Protein AF-A0A950S5D6-F1 (afdb_monomer)

Secondary structure (DSSP, 8-state):
---EEEEEEEE---PPSSSTT--EEEEEEEEE-TTS-B-TT-EEEEE-TTS-EEEEE--TTSEEEEEEEESS--EEE-TTS-TTTEEEEEE--

Structure (mmCIF, N/CA/C/O backbone):
data_AF-A0A950S5D6-F1
#
_entry.id   AF-A0A950S5D6-F1
#
loop_
_atom_site.group_PDB
_atom_site.id
_atom_site.type_symbol
_atom_site.label_atom_id
_atom_site.label_alt_id
_atom_site.label_comp_id
_atom_site.label_asym_id
_atom_site.label_entity_id
_atom_site.label_seq_id
_atom_site.pdbx_PDB_ins_code
_atom_site.Cartn_x
_atom_site.Cartn_y
_atom_site.Cartn_z
_atom_site.occupancy
_atom_site.B_iso_or_equiv
_atom_site.auth_seq_id
_atom_site.auth_comp_id
_atom_site.auth_asym_id
_atom_site.auth_atom_id
_atom_site.pdbx_PDB_model_num
ATOM 1 N N . MET A 1 1 ? 21.545 -6.717 -2.342 1.00 42.06 1 MET A N 1
ATOM 2 C CA . MET A 1 1 ? 20.148 -6.924 -1.922 1.00 42.06 1 MET A CA 1
ATOM 3 C C . MET A 1 1 ? 19.510 -5.565 -2.040 1.00 42.06 1 MET A C 1
ATOM 5 O O . MET A 1 1 ? 19.922 -4.665 -1.323 1.00 42.06 1 MET A O 1
ATOM 9 N N . THR A 1 2 ? 18.718 -5.400 -3.085 1.00 47.25 2 THR A N 1
ATOM 10 C CA . THR A 1 2 ? 18.223 -4.122 -3.597 1.00 47.25 2 THR A CA 1
ATOM 11 C C . THR A 1 2 ? 16.825 -3.926 -2.990 1.00 47.25 2 THR A C 1
ATOM 13 O O . THR A 1 2 ? 15.964 -4.783 -3.184 1.00 47.25 2 THR A O 1
ATOM 16 N N . ALA A 1 3 ? 16.651 -2.920 -2.126 1.00 51.19 3 ALA A N 1
ATOM 17 C CA . ALA A 1 3 ? 15.470 -2.757 -1.270 1.00 51.19 3 ALA A CA 1
ATOM 18 C C . ALA A 1 3 ? 14.679 -1.503 -1.667 1.00 51.19 3 ALA A C 1
ATOM 20 O O . ALA A 1 3 ? 15.185 -0.387 -1.588 1.00 51.19 3 ALA A O 1
ATOM 21 N N . GLN A 1 4 ? 13.425 -1.683 -2.072 1.00 66.44 4 GLN A N 1
ATOM 22 C CA . GLN A 1 4 ? 12.496 -0.613 -2.444 1.00 66.44 4 GLN A CA 1
ATOM 23 C C . GLN A 1 4 ? 11.913 0.029 -1.179 1.00 66.44 4 GLN A C 1
ATOM 25 O O . GLN A 1 4 ? 11.641 -0.653 -0.191 1.00 66.44 4 GLN A O 1
ATOM 30 N N . VAL A 1 5 ? 11.704 1.341 -1.164 1.00 60.19 5 VAL A N 1
ATOM 31 C CA . VAL A 1 5 ? 11.215 2.035 0.033 1.00 60.19 5 VAL A CA 1
ATOM 32 C C . VAL A 1 5 ? 9.752 2.401 -0.168 1.00 60.19 5 VAL A C 1
ATOM 34 O O . VAL A 1 5 ? 9.402 3.177 -1.056 1.00 60.19 5 VAL A O 1
ATOM 37 N N . ALA A 1 6 ? 8.881 1.845 0.670 1.00 63.84 6 ALA A N 1
ATOM 38 C CA . ALA A 1 6 ? 7.493 2.267 0.734 1.00 63.84 6 ALA A CA 1
ATOM 39 C C . ALA A 1 6 ? 7.379 3.406 1.748 1.00 63.84 6 ALA A C 1
ATOM 41 O O . ALA A 1 6 ? 7.484 3.180 2.955 1.00 63.84 6 ALA A O 1
ATOM 42 N N . HIS A 1 7 ? 7.171 4.627 1.263 1.00 61.97 7 HIS A N 1
ATOM 43 C CA . HIS A 1 7 ? 6.877 5.771 2.111 1.00 61.97 7 HIS A CA 1
ATOM 44 C C . HIS A 1 7 ? 5.400 5.705 2.502 1.00 61.97 7 HIS A C 1
ATOM 46 O O . HIS A 1 7 ? 4.512 5.774 1.649 1.00 61.97 7 HIS A O 1
ATOM 52 N N . VAL A 1 8 ? 5.134 5.526 3.794 1.00 62.66 8 VAL A N 1
ATOM 53 C CA . VAL A 1 8 ? 3.775 5.433 4.324 1.00 62.66 8 VAL A CA 1
ATOM 54 C C . VAL A 1 8 ? 3.531 6.622 5.236 1.00 62.66 8 VAL A C 1
ATOM 56 O O . VAL A 1 8 ? 4.017 6.648 6.369 1.00 62.66 8 VAL A O 1
ATOM 59 N N . GLN A 1 9 ? 2.754 7.588 4.747 1.00 61.00 9 GLN A N 1
ATOM 60 C CA . GLN A 1 9 ? 2.368 8.748 5.539 1.00 61.00 9 GLN A CA 1
ATOM 61 C C . GLN A 1 9 ? 1.043 8.458 6.248 1.00 61.00 9 GLN A C 1
ATOM 63 O O . GLN A 1 9 ? -0.003 8.260 5.620 1.00 61.00 9 GLN A O 1
ATOM 68 N N . LEU A 1 10 ? 1.097 8.417 7.580 1.00 57.84 10 LEU A N 1
ATOM 69 C CA . LEU A 1 10 ? -0.070 8.249 8.443 1.00 57.84 10 LEU A CA 1
ATOM 70 C C . LEU A 1 10 ? -0.450 9.606 9.028 1.00 57.84 10 LEU A C 1
ATOM 72 O O . LEU A 1 10 ? 0.189 10.083 9.965 1.00 57.84 10 LEU A O 1
ATOM 76 N N . VAL A 1 11 ? -1.515 10.215 8.508 1.00 55.12 11 VAL A N 1
ATOM 77 C CA . VAL A 1 11 ? -2.018 11.486 9.041 1.00 55.12 11 VAL A CA 1
ATOM 78 C C . VAL A 1 11 ? -3.197 11.225 9.972 1.00 55.12 11 VAL A C 1
ATOM 80 O O . VAL A 1 11 ? -4.259 10.732 9.579 1.00 55.12 11 VAL A O 1
ATOM 83 N N . HIS A 1 12 ? -3.006 11.574 11.243 1.00 54.22 12 HIS A N 1
ATOM 84 C CA . HIS A 1 12 ? -4.043 11.522 12.264 1.00 54.22 12 HIS A CA 1
ATOM 85 C C . HIS A 1 12 ? -4.796 12.855 12.307 1.00 54.22 12 HIS A C 1
ATOM 87 O O . HIS A 1 12 ? -4.395 13.776 13.014 1.00 54.22 12 HIS A O 1
ATOM 93 N N . GLU A 1 13 ? -5.917 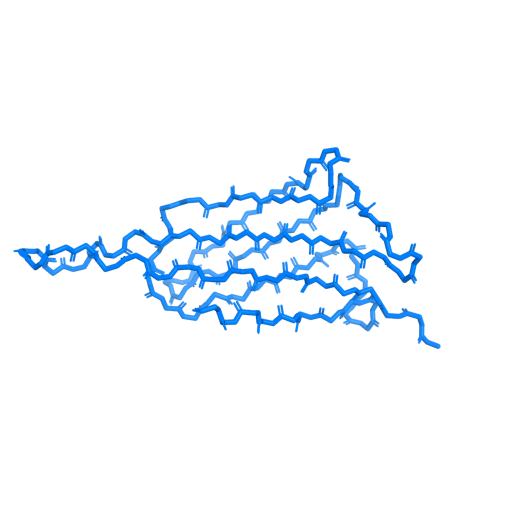12.969 11.592 1.00 48.56 13 GLU A N 1
ATOM 94 C CA . GLU A 1 13 ? -6.823 14.100 11.810 1.00 48.56 13 GLU A CA 1
ATOM 95 C C . GLU A 1 13 ? -7.708 13.830 13.041 1.00 48.56 13 GLU A C 1
ATOM 97 O O . GLU A 1 13 ? -8.502 12.883 13.076 1.00 48.56 13 GLU A O 1
ATOM 102 N N . GLN A 1 14 ? -7.554 14.649 14.088 1.00 46.66 14 GLN A N 1
ATOM 103 C CA . GLN A 1 14 ? -8.420 14.602 15.267 1.00 46.66 14 GLN A CA 1
ATOM 104 C C . GLN A 1 14 ? -9.780 15.236 14.950 1.00 46.66 14 GLN A C 1
ATOM 106 O O . GLN A 1 14 ? -9.942 16.456 14.987 1.0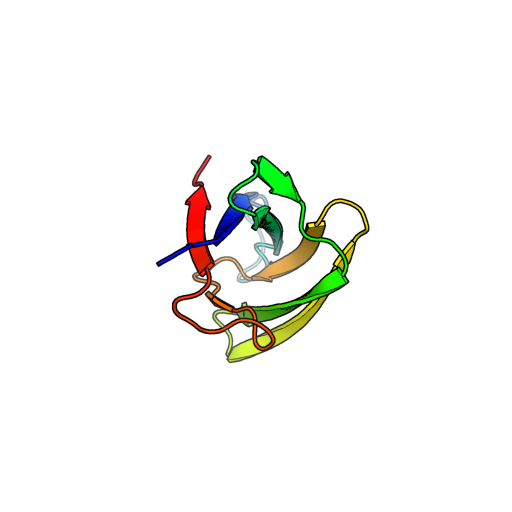0 46.66 14 GLN A O 1
ATOM 111 N N . GLY A 1 15 ? -10.788 14.399 14.697 1.00 45.22 15 GLY A N 1
ATOM 112 C CA . GLY A 1 15 ? -12.184 14.835 14.699 1.00 45.22 15 GLY A CA 1
ATOM 113 C C . GLY A 1 15 ? -12.585 15.342 16.091 1.00 45.22 15 GLY A C 1
ATOM 114 O O . GLY A 1 15 ? -12.426 14.623 17.079 1.00 45.22 15 GLY A O 1
ATOM 115 N N . LYS A 1 16 ? -13.082 16.585 16.180 1.00 41.47 16 LYS A N 1
ATOM 116 C CA . LYS A 1 16 ? -13.520 17.212 17.442 1.00 41.47 16 LYS A CA 1
ATOM 117 C C . LYS A 1 16 ? -14.570 16.354 18.166 1.00 41.47 16 LYS A C 1
ATOM 119 O O . LYS A 1 16 ? -15.471 15.795 17.548 1.00 41.47 16 LYS A O 1
ATOM 124 N N . ALA A 1 17 ? -14.407 16.281 19.487 1.00 47.19 17 ALA A N 1
ATOM 125 C CA . ALA A 1 17 ? -15.117 15.417 20.425 1.00 47.19 17 ALA A CA 1
ATOM 126 C C . ALA A 1 17 ? -16.652 15.466 20.303 1.00 47.19 17 ALA A C 1
ATOM 128 O O . ALA A 1 17 ? -17.243 16.544 20.306 1.00 47.19 17 ALA A O 1
ATOM 129 N N . GLY A 1 18 ? -17.286 14.289 20.279 1.00 42.69 18 GLY A N 1
ATOM 130 C CA . GLY A 1 18 ? -18.746 14.171 20.348 1.00 42.69 18 GLY A CA 1
ATOM 131 C C . GLY A 1 18 ? -19.303 12.751 20.271 1.00 42.69 18 GLY A C 1
ATOM 132 O O . GLY A 1 18 ? -20.282 12.462 20.945 1.00 42.69 18 GLY A O 1
ATOM 133 N N . ASP A 1 19 ? -18.642 11.832 19.565 1.00 42.72 19 ASP A N 1
ATOM 134 C CA . ASP A 1 19 ? -19.128 10.457 19.421 1.00 42.72 19 ASP A CA 1
ATOM 135 C C . ASP A 1 19 ? -17.980 9.464 19.571 1.00 42.72 19 ASP A C 1
ATOM 137 O O . ASP A 1 19 ? -16.944 9.554 18.908 1.00 42.72 19 ASP A O 1
ATOM 141 N N . LYS A 1 20 ? -18.160 8.479 20.449 1.00 48.84 20 LYS A N 1
ATOM 142 C CA . LYS A 1 20 ? -17.271 7.322 20.531 1.00 48.84 20 LYS A CA 1
ATOM 143 C C . LYS A 1 20 ? -17.121 6.720 19.114 1.00 48.84 20 LYS A C 1
ATOM 145 O O . LYS A 1 20 ? -18.113 6.320 18.516 1.00 48.84 20 LYS A O 1
ATOM 150 N N . LEU A 1 21 ? -15.877 6.588 18.627 1.00 48.06 21 LEU A N 1
ATOM 151 C CA . LEU A 1 21 ? -15.438 5.641 17.575 1.00 48.06 21 LEU A CA 1
ATOM 152 C C . LEU A 1 21 ? -15.479 6.044 16.081 1.00 48.06 21 LEU A C 1
ATOM 154 O O . LEU A 1 21 ? -15.559 5.151 15.239 1.00 48.06 21 LEU A O 1
ATOM 158 N N . ARG A 1 22 ? -15.337 7.318 15.680 1.00 53.59 22 ARG A N 1
ATOM 159 C CA . ARG A 1 22 ? -15.072 7.643 14.251 1.00 53.59 22 ARG A CA 1
ATOM 160 C C . ARG A 1 22 ? -13.965 8.677 14.023 1.00 53.59 22 ARG A C 1
ATOM 162 O O . ARG A 1 22 ? -14.176 9.658 13.320 1.00 53.59 22 ARG A O 1
ATOM 169 N N . LEU A 1 23 ? -12.763 8.430 14.548 1.00 57.62 23 LEU A N 1
ATOM 170 C CA . LEU A 1 23 ? -11.561 9.041 13.968 1.00 57.62 23 LEU A CA 1
ATOM 171 C C . LEU A 1 23 ? -11.347 8.394 12.592 1.00 57.62 23 LEU A C 1
ATOM 173 O O . LEU A 1 23 ? -10.913 7.245 12.509 1.00 57.62 23 LEU A O 1
ATOM 177 N N . ARG A 1 24 ? -11.770 9.092 11.534 1.00 63.91 24 ARG A N 1
ATOM 178 C CA . ARG A 1 24 ? -11.570 8.688 10.138 1.00 63.91 24 ARG A CA 1
ATOM 179 C C . ARG A 1 24 ? -10.231 9.271 9.712 1.00 63.91 24 ARG A C 1
ATOM 181 O O . ARG A 1 24 ? -10.144 10.461 9.442 1.00 63.91 24 ARG A O 1
ATOM 188 N N . THR A 1 25 ? -9.197 8.450 9.723 1.00 76.81 25 THR A N 1
ATOM 189 C CA . THR A 1 25 ? -7.877 8.813 9.218 1.00 76.81 25 THR A CA 1
ATOM 190 C C . THR A 1 25 ? -7.759 8.425 7.751 1.00 76.81 25 THR A C 1
ATOM 192 O O . THR A 1 25 ? -8.641 7.775 7.168 1.00 76.81 25 THR A O 1
ATOM 195 N N . TRP A 1 26 ? -6.651 8.833 7.152 1.00 82.19 26 TRP A N 1
ATOM 196 C CA . TRP A 1 26 ? -6.230 8.367 5.846 1.00 82.19 26 TRP A CA 1
ATOM 197 C C . TRP A 1 26 ? -4.773 7.916 5.909 1.00 82.19 26 TRP A C 1
ATOM 199 O O . TRP A 1 26 ? -4.014 8.317 6.793 1.00 82.19 26 TRP A O 1
ATOM 209 N N . ILE A 1 2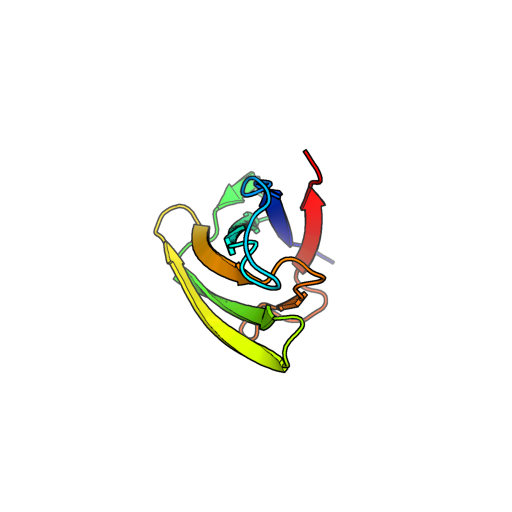7 ? -4.420 7.032 4.989 1.00 82.56 27 ILE A N 1
ATOM 210 C CA . ILE A 1 27 ? -3.057 6.562 4.761 1.00 82.56 27 ILE A CA 1
ATOM 211 C C . ILE A 1 27 ? -2.740 6.802 3.298 1.00 82.56 27 ILE A C 1
ATOM 213 O O . ILE A 1 27 ? -3.570 6.537 2.423 1.00 82.56 27 ILE A O 1
ATOM 217 N N . GLU A 1 28 ? -1.551 7.312 3.042 1.00 85.88 28 GLU A N 1
ATOM 218 C CA . GLU A 1 28 ? -0.999 7.372 1.700 1.00 85.88 28 GLU A CA 1
ATOM 219 C C . GLU A 1 28 ? 0.205 6.451 1.638 1.00 85.88 28 GLU A C 1
ATOM 221 O O . GLU A 1 28 ? 1.078 6.469 2.506 1.00 85.88 28 GLU A O 1
ATOM 226 N N . VAL A 1 29 ? 0.178 5.580 0.641 1.00 86.75 29 VAL A N 1
ATOM 227 C CA . VAL A 1 29 ? 1.190 4.576 0.377 1.00 86.75 29 VAL A CA 1
ATOM 228 C C . VAL A 1 29 ? 1.851 4.974 -0.923 1.00 86.75 29 VAL A C 1
ATOM 230 O O . VAL A 1 29 ? 1.193 4.978 -1.958 1.00 86.75 29 VAL A O 1
ATOM 233 N N . GLN A 1 30 ? 3.136 5.289 -0.879 1.00 88.12 30 GLN A N 1
ATOM 234 C CA . GLN A 1 30 ? 3.930 5.543 -2.069 1.00 88.12 30 GLN A CA 1
ATOM 235 C C . GLN A 1 30 ? 5.066 4.533 -2.137 1.00 88.12 30 GLN A C 1
ATOM 237 O O . GLN A 1 30 ? 5.771 4.322 -1.152 1.00 88.12 30 GLN A O 1
ATOM 242 N N . LEU A 1 31 ? 5.238 3.898 -3.290 1.00 86.94 31 LEU A N 1
ATOM 243 C CA . LEU A 1 31 ? 6.322 2.960 -3.531 1.00 86.94 31 LEU A CA 1
ATOM 244 C C . LEU A 1 31 ? 7.376 3.623 -4.409 1.00 86.94 31 LEU A C 1
ATOM 246 O O . LEU A 1 31 ? 7.144 3.871 -5.593 1.00 86.94 31 LEU A O 1
ATOM 250 N N . ILE A 1 32 ? 8.535 3.885 -3.816 1.00 85.44 32 ILE A N 1
ATOM 251 C CA . ILE A 1 32 ? 9.694 4.442 -4.502 1.00 85.44 32 ILE A CA 1
ATOM 252 C C . ILE A 1 32 ? 10.736 3.333 -4.652 1.00 85.44 32 ILE A C 1
ATOM 254 O O . ILE A 1 32 ? 11.132 2.675 -3.687 1.00 85.44 32 ILE A O 1
ATOM 258 N N . GLY A 1 33 ? 11.146 3.091 -5.892 1.00 83.19 33 GLY A N 1
ATOM 259 C CA . GLY A 1 33 ? 12.255 2.208 -6.211 1.00 83.19 33 GLY A CA 1
ATOM 260 C C . GLY A 1 33 ? 13.598 2.854 -5.882 1.00 83.19 33 GLY A C 1
ATOM 261 O O . GLY A 1 33 ? 13.697 4.045 -5.617 1.00 83.19 33 GLY A O 1
ATOM 262 N N . GLU A 1 34 ? 14.660 2.066 -5.955 1.00 80.50 34 GLU A N 1
ATOM 263 C CA . GLU A 1 34 ? 16.019 2.503 -5.591 1.00 80.50 34 GLU A CA 1
ATOM 264 C C . GLU A 1 34 ? 16.622 3.551 -6.524 1.00 80.50 34 GLU A C 1
ATOM 266 O O . GLU A 1 34 ? 17.608 4.188 -6.181 1.00 80.50 34 GLU A O 1
ATOM 271 N N . ASP A 1 35 ? 16.024 3.734 -7.698 1.00 82.44 35 ASP A N 1
ATOM 272 C CA . ASP A 1 35 ? 16.386 4.788 -8.648 1.00 82.44 35 ASP A CA 1
ATOM 273 C C . ASP A 1 35 ? 15.711 6.134 -8.301 1.00 82.44 35 ASP A C 1
ATOM 275 O O . ASP A 1 35 ? 15.585 6.997 -9.165 1.00 82.44 35 ASP A O 1
ATOM 279 N N . ASP A 1 36 ? 15.174 6.274 -7.079 1.00 81.88 36 ASP A N 1
ATOM 280 C CA . ASP A 1 36 ? 14.298 7.374 -6.642 1.00 81.88 36 ASP A CA 1
ATOM 281 C C . ASP A 1 36 ? 13.067 7.565 -7.555 1.00 81.88 36 ASP A C 1
ATOM 283 O O . ASP A 1 36 ? 12.452 8.631 -7.626 1.00 81.88 36 ASP A O 1
ATOM 287 N N . LYS A 1 37 ? 12.683 6.500 -8.271 1.00 84.75 37 LYS A N 1
ATOM 288 C CA . LYS A 1 37 ? 11.553 6.494 -9.202 1.00 84.75 37 LYS A CA 1
ATOM 289 C C . LYS A 1 37 ? 10.328 5.845 -8.577 1.00 84.75 37 LYS A C 1
ATOM 291 O O . LYS A 1 37 ? 10.448 4.750 -8.025 1.00 84.75 37 LYS A O 1
ATOM 296 N N . PRO A 1 38 ? 9.139 6.449 -8.716 1.00 89.56 38 PRO A N 1
ATOM 297 C CA . PRO A 1 38 ? 7.913 5.796 -8.299 1.00 89.56 38 PRO A CA 1
ATOM 298 C C . PRO A 1 38 ? 7.660 4.532 -9.120 1.00 89.56 38 PRO A C 1
ATOM 300 O O . PRO A 1 38 ? 7.907 4.503 -10.328 1.00 89.56 38 PRO A O 1
ATOM 303 N N . ILE A 1 39 ? 7.140 3.498 -8.463 1.00 88.62 39 ILE A N 1
ATOM 304 C CA . ILE A 1 39 ? 6.751 2.242 -9.104 1.00 88.62 39 ILE A CA 1
ATOM 305 C C . ILE A 1 39 ? 5.217 2.207 -9.197 1.00 88.62 39 ILE A C 1
ATOM 307 O O . ILE A 1 39 ? 4.553 1.861 -8.217 1.00 88.62 39 ILE A O 1
ATOM 311 N N . PRO A 1 40 ? 4.627 2.582 -10.346 1.00 92.69 40 PRO A N 1
ATOM 312 C CA . PRO A 1 40 ? 3.181 2.589 -10.524 1.00 92.69 40 PRO A CA 1
ATOM 313 C C . PRO A 1 40 ? 2.591 1.189 -10.651 1.00 92.69 40 PRO A C 1
ATOM 315 O O . PRO A 1 40 ? 3.295 0.212 -10.897 1.00 92.69 40 PRO A O 1
ATOM 318 N N . TYR A 1 41 ? 1.267 1.104 -10.521 1.00 91.25 41 TYR A N 1
ATOM 319 C CA . TYR A 1 41 ? 0.476 -0.105 -10.781 1.00 91.25 41 TYR A CA 1
ATOM 320 C C . TYR A 1 41 ? 0.764 -1.323 -9.885 1.00 91.25 41 TYR A C 1
ATOM 322 O O . TYR A 1 41 ? 0.225 -2.404 -10.136 1.00 91.25 41 TYR A O 1
ATOM 330 N N . GLN A 1 42 ? 1.526 -1.169 -8.798 1.00 91.31 42 GLN A N 1
ATOM 331 C CA . GLN A 1 42 ? 1.738 -2.260 -7.845 1.00 91.31 42 GLN A CA 1
ATOM 332 C C . GLN A 1 42 ? 0.521 -2.491 -6.956 1.00 91.31 42 GLN A C 1
ATOM 334 O O . GLN A 1 42 ? -0.178 -1.563 -6.545 1.00 91.31 42 GLN A O 1
ATOM 339 N N . LYS A 1 43 ? 0.263 -3.758 -6.630 1.00 91.94 43 LYS A N 1
ATOM 340 C CA . LYS A 1 43 ? -0.805 -4.132 -5.701 1.00 91.94 43 LYS A CA 1
ATOM 341 C C . LYS A 1 43 ? -0.348 -3.936 -4.267 1.00 91.94 43 LYS A C 1
ATOM 343 O O . LYS A 1 43 ? 0.721 -4.405 -3.885 1.00 91.94 43 LYS A O 1
ATOM 348 N N . TYR A 1 44 ? -1.206 -3.330 -3.460 1.00 89.75 44 TYR A N 1
ATOM 349 C CA . TYR A 1 44 ? -0.984 -3.169 -2.030 1.00 89.75 44 TYR A CA 1
ATOM 350 C C . TYR A 1 44 ? -2.171 -3.717 -1.238 1.00 89.75 44 TYR A C 1
ATOM 352 O O . TYR A 1 44 ? -3.312 -3.772 -1.707 1.00 89.75 44 TYR A O 1
ATOM 360 N N . THR A 1 45 ? -1.891 -4.111 -0.003 1.00 90.25 45 THR A N 1
ATOM 361 C CA . THR A 1 45 ? -2.865 -4.548 0.993 1.00 90.25 45 THR A CA 1
ATOM 362 C C . THR A 1 45 ? -2.607 -3.817 2.301 1.00 90.25 45 THR A C 1
ATOM 364 O O . THR A 1 45 ? -1.464 -3.567 2.665 1.00 90.25 45 THR A O 1
ATOM 367 N N . ILE A 1 46 ? -3.669 -3.433 2.998 1.00 87.56 46 ILE A N 1
ATOM 368 C CA . ILE A 1 46 ? -3.630 -2.688 4.250 1.00 87.56 46 ILE A CA 1
ATOM 369 C C . ILE A 1 46 ? -4.526 -3.423 5.231 1.00 87.56 46 ILE A C 1
ATOM 371 O O . ILE A 1 46 ? -5.751 -3.400 5.102 1.00 87.56 46 ILE A O 1
ATOM 375 N N . ALA A 1 47 ? -3.921 -4.072 6.216 1.00 87.31 47 ALA A N 1
ATOM 376 C CA . ALA A 1 47 ? -4.646 -4.640 7.337 1.00 87.31 47 ALA A CA 1
ATOM 377 C C . ALA A 1 47 ? -4.934 -3.533 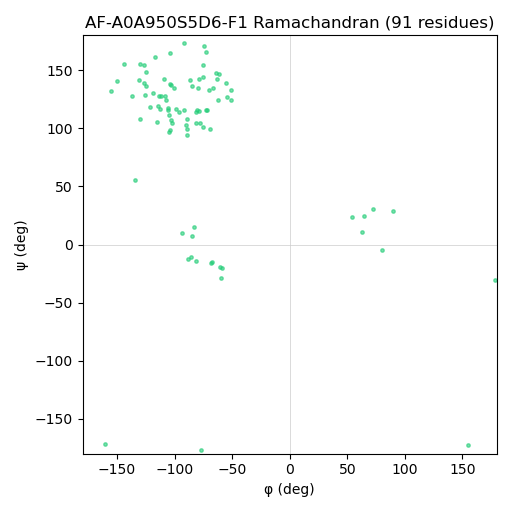8.358 1.00 87.31 47 ALA A C 1
ATOM 379 O O . ALA A 1 47 ? -4.022 -2.963 8.961 1.00 87.31 47 ALA A O 1
ATOM 380 N N . LEU A 1 48 ? -6.215 -3.220 8.521 1.00 84.19 48 LEU A N 1
ATOM 381 C CA . LEU A 1 48 ? -6.739 -2.266 9.489 1.00 84.19 48 LEU A CA 1
ATOM 382 C C . LEU A 1 48 ? -6.727 -2.876 10.899 1.00 84.19 48 LEU A C 1
ATOM 384 O O . LEU A 1 48 ? -6.884 -4.093 11.043 1.00 84.19 48 LEU A O 1
ATOM 388 N N . PRO A 1 49 ? -6.657 -2.050 11.960 1.00 73.31 49 PRO A N 1
ATOM 389 C CA . PRO A 1 49 ? -6.638 -2.531 13.346 1.00 73.31 49 PRO A CA 1
ATOM 390 C C . PRO A 1 49 ? -7.896 -3.323 13.744 1.00 73.31 49 PRO A C 1
ATOM 392 O O . PRO A 1 49 ? -7.867 -4.088 14.701 1.00 73.31 49 PRO A O 1
ATOM 395 N N . GLY A 1 50 ? -8.999 -3.177 13.002 1.00 73.88 50 GLY A N 1
ATOM 396 C CA . GLY A 1 50 ? -10.233 -3.948 13.195 1.00 73.88 50 GLY A CA 1
ATOM 397 C C . GLY A 1 50 ? -10.264 -5.313 12.494 1.00 73.88 50 GLY A C 1
ATOM 398 O O . GLY A 1 50 ? -11.327 -5.920 12.432 1.00 73.88 50 GLY A O 1
ATOM 399 N N . GLY A 1 51 ? -9.156 -5.768 11.897 1.00 78.00 51 GLY A N 1
ATOM 400 C CA . GLY A 1 51 ? -9.086 -7.013 11.117 1.00 78.00 51 GLY A CA 1
ATOM 401 C C . GLY A 1 51 ? -9.615 -6.898 9.682 1.00 78.00 51 GLY A C 1
ATOM 402 O O . GLY A 1 51 ? -9.498 -7.836 8.900 1.00 78.00 51 GLY A O 1
ATOM 403 N N . ALA A 1 52 ? -10.166 -5.743 9.307 1.00 84.44 52 ALA A N 1
ATOM 404 C CA . ALA A 1 52 ? -10.543 -5.462 7.929 1.00 84.44 52 ALA A CA 1
ATOM 405 C C . ALA A 1 52 ? -9.287 -5.287 7.065 1.00 84.44 52 ALA A C 1
ATOM 407 O O . ALA A 1 52 ? -8.379 -4.552 7.438 1.00 84.44 52 ALA A O 1
ATOM 408 N N . ILE A 1 53 ? -9.243 -5.924 5.899 1.00 87.88 53 ILE A N 1
ATOM 409 C CA . ILE A 1 53 ? -8.144 -5.770 4.942 1.00 87.88 53 ILE A CA 1
ATOM 410 C C . ILE A 1 53 ? -8.662 -4.967 3.754 1.00 87.88 53 ILE A C 1
ATOM 412 O O . ILE A 1 53 ? -9.698 -5.294 3.175 1.00 87.88 53 ILE A O 1
ATOM 416 N N . ARG A 1 54 ? -7.954 -3.898 3.400 1.00 88.12 54 ARG A N 1
ATOM 417 C CA . ARG A 1 54 ? -8.174 -3.141 2.167 1.00 88.12 54 ARG A CA 1
ATOM 418 C C . ARG A 1 54 ? -7.099 -3.517 1.168 1.00 88.12 54 ARG A C 1
ATOM 420 O O . ARG A 1 54 ? -5.939 -3.597 1.536 1.00 88.12 54 ARG A O 1
ATOM 427 N N . SER A 1 55 ? -7.468 -3.720 -0.083 1.00 90.94 55 SER A N 1
ATOM 428 C CA . SER A 1 55 ? -6.521 -3.943 -1.170 1.00 90.94 55 SER A CA 1
ATOM 429 C C . SER A 1 55 ? -6.771 -2.936 -2.276 1.00 90.94 55 SER A C 1
ATOM 431 O O . SER A 1 55 ? -7.917 -2.547 -2.504 1.00 90.94 55 SER A O 1
ATOM 433 N N . GLY A 1 56 ? -5.716 -2.555 -2.978 1.00 91.38 56 GLY A N 1
ATOM 434 C CA . GLY A 1 56 ? -5.807 -1.660 -4.118 1.00 91.38 56 GLY A CA 1
ATOM 435 C C . GLY A 1 56 ? -4.579 -1.761 -5.003 1.00 91.38 56 GLY A C 1
ATOM 436 O O . GLY A 1 56 ? -3.727 -2.636 -4.827 1.00 91.38 56 GLY A O 1
ATOM 437 N N . THR A 1 57 ? -4.512 -0.848 -5.958 1.00 92.88 57 THR A N 1
ATOM 438 C CA . THR A 1 57 ? -3.409 -0.725 -6.904 1.00 92.88 57 THR A CA 1
ATOM 439 C C . THR A 1 57 ? -2.901 0.707 -6.857 1.00 92.88 57 THR A C 1
ATOM 441 O O . THR A 1 57 ? -3.711 1.627 -6.734 1.00 92.88 57 THR A O 1
ATOM 444 N N . LEU A 1 58 ? -1.581 0.883 -6.893 1.00 91.69 58 LEU A N 1
ATOM 445 C CA . LEU A 1 58 ? -0.963 2.201 -6.987 1.00 91.69 58 LEU A CA 1
ATOM 446 C C . LEU A 1 58 ? -1.335 2.869 -8.317 1.00 91.69 58 LEU A C 1
ATOM 448 O O . LEU A 1 58 ? -1.511 2.194 -9.334 1.00 91.69 58 LEU A O 1
ATOM 452 N N . ASP A 1 59 ? -1.446 4.190 -8.307 1.00 92.25 59 ASP A N 1
ATOM 453 C CA . ASP A 1 59 ? -1.680 4.998 -9.496 1.00 92.25 59 ASP A CA 1
ATOM 454 C C . ASP A 1 59 ? -0.399 5.174 -10.336 1.00 92.25 59 ASP A C 1
ATOM 456 O O . ASP A 1 59 ? 0.652 4.602 -10.034 1.00 92.25 59 ASP A O 1
ATOM 460 N N . GLU A 1 60 ? -0.492 5.948 -11.419 1.00 92.25 60 GLU A N 1
ATOM 461 C CA . GLU A 1 60 ? 0.611 6.236 -12.348 1.00 92.25 60 GLU A CA 1
ATOM 462 C C . GLU A 1 60 ? 1.835 6.901 -11.691 1.00 92.25 60 GLU A C 1
ATOM 464 O O . GLU A 1 60 ? 2.944 6.804 -12.215 1.00 92.25 60 GLU A O 1
ATOM 469 N N . ASN A 1 61 ? 1.659 7.517 -10.521 1.00 89.25 61 ASN A N 1
ATOM 470 C CA . ASN A 1 61 ? 2.719 8.120 -9.718 1.00 89.25 61 ASN A CA 1
ATOM 471 C C . ASN A 1 61 ? 3.283 7.162 -8.659 1.00 89.25 61 ASN A C 1
ATOM 473 O O . ASN A 1 61 ? 4.020 7.606 -7.781 1.00 89.25 61 ASN A O 1
ATOM 477 N N . GLY A 1 62 ? 2.929 5.871 -8.683 1.00 90.06 62 GLY A N 1
ATOM 478 C CA . GLY A 1 62 ? 3.374 4.920 -7.659 1.00 90.06 62 GLY A CA 1
ATOM 479 C C . GLY A 1 62 ? 2.835 5.236 -6.269 1.00 90.06 62 GLY A C 1
ATOM 480 O O . GLY A 1 62 ? 3.444 4.841 -5.279 1.00 90.06 62 GLY A O 1
ATOM 481 N N . SER A 1 63 ? 1.706 5.938 -6.193 1.00 89.75 63 SER A N 1
ATOM 482 C CA . SER A 1 63 ? 1.054 6.333 -4.949 1.00 89.75 63 SER A CA 1
ATOM 483 C C . SER A 1 63 ? -0.330 5.699 -4.827 1.00 89.75 63 SER A C 1
ATOM 485 O O . SER A 1 63 ? -0.905 5.189 -5.781 1.00 89.75 63 SER A O 1
ATOM 487 N N . ALA A 1 64 ? -0.871 5.659 -3.619 1.00 89.88 64 ALA A N 1
ATOM 488 C CA . ALA A 1 64 ? -2.261 5.329 -3.371 1.00 89.88 64 ALA A CA 1
ATOM 489 C C . ALA A 1 64 ? -2.705 5.943 -2.057 1.00 89.88 64 ALA A C 1
ATOM 491 O O . ALA A 1 64 ? -2.063 5.759 -1.024 1.00 89.88 64 ALA A O 1
ATOM 492 N N . ARG A 1 65 ? -3.860 6.605 -2.078 1.00 87.88 65 ARG A N 1
ATOM 493 C CA . ARG A 1 65 ? -4.467 7.195 -0.890 1.00 87.88 65 ARG A CA 1
ATOM 494 C C . ARG A 1 65 ? -5.739 6.455 -0.512 1.00 87.88 65 ARG A C 1
ATOM 496 O O . ARG A 1 65 ? -6.635 6.267 -1.333 1.00 87.88 65 ARG A O 1
ATOM 503 N N . ILE A 1 66 ? -5.817 6.043 0.748 1.00 85.19 66 ILE A N 1
ATOM 504 C CA . ILE A 1 66 ? -6.952 5.309 1.295 1.00 85.19 66 ILE A CA 1
ATOM 505 C C . ILE A 1 66 ? -7.514 6.108 2.460 1.00 85.19 66 ILE A C 1
ATOM 507 O O . ILE A 1 66 ? -6.848 6.332 3.469 1.00 85.19 66 ILE A O 1
ATOM 511 N N . GLU A 1 67 ? -8.769 6.516 2.315 1.00 83.94 67 GLU A N 1
ATOM 512 C CA . GLU A 1 67 ? -9.492 7.319 3.295 1.00 83.94 67 GLU A CA 1
ATOM 513 C C . GLU A 1 67 ? -10.495 6.475 4.092 1.00 83.94 67 GLU A C 1
ATOM 515 O O . GLU A 1 67 ? -10.847 5.349 3.725 1.00 83.94 67 GLU A O 1
ATOM 520 N N 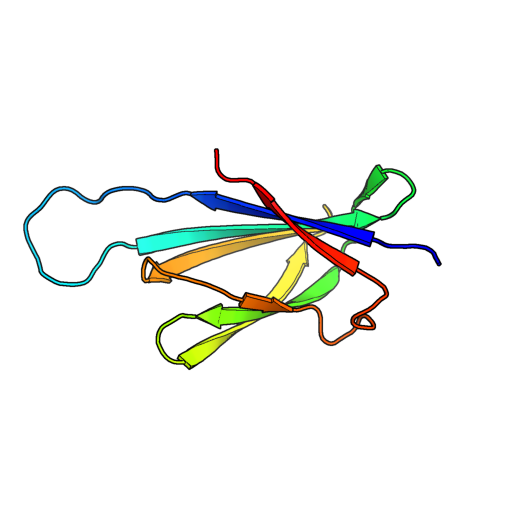. GLY A 1 68 ? -10.981 7.027 5.207 1.00 77.06 68 GLY A N 1
ATOM 521 C CA . GLY A 1 68 ? -11.991 6.366 6.036 1.00 77.06 68 GLY A CA 1
ATOM 522 C C . GLY A 1 68 ? -11.439 5.180 6.826 1.00 77.06 68 GLY A C 1
ATOM 523 O O . GLY A 1 68 ? -12.162 4.217 7.093 1.00 77.06 68 GLY A O 1
ATOM 524 N N . ILE A 1 69 ? -10.161 5.243 7.190 1.00 77.69 69 ILE A N 1
ATOM 525 C CA . ILE A 1 69 ? -9.487 4.243 8.009 1.00 77.69 69 ILE A CA 1
ATOM 526 C C . ILE A 1 69 ? -9.733 4.548 9.492 1.00 77.69 69 ILE A C 1
ATOM 528 O O . ILE A 1 69 ? -9.694 5.711 9.889 1.00 77.69 69 ILE A O 1
ATOM 532 N N . PRO A 1 70 ? -10.031 3.545 10.334 1.00 74.31 70 PRO A N 1
ATOM 533 C CA . PRO A 1 70 ? -10.081 3.757 11.773 1.00 74.31 70 PRO A CA 1
ATOM 534 C C . PRO A 1 70 ? -8.683 4.082 12.311 1.00 74.31 70 PRO A C 1
ATOM 536 O O . PRO A 1 70 ? -7.722 3.380 11.996 1.00 74.31 70 PRO A O 1
ATOM 539 N N . ALA A 1 71 ? -8.582 5.100 13.168 1.00 71.06 71 ALA A N 1
ATOM 540 C CA . ALA A 1 71 ? -7.331 5.410 13.856 1.00 71.06 71 ALA A CA 1
ATOM 541 C C . ALA A 1 71 ? -6.784 4.184 14.613 1.00 71.06 71 ALA A C 1
ATOM 543 O O . ALA A 1 71 ? -7.482 3.573 15.425 1.00 71.06 71 ALA A O 1
ATOM 544 N N . GLY A 1 72 ? -5.523 3.846 14.352 1.00 72.19 72 GLY A N 1
ATOM 545 C CA . GLY A 1 72 ? -4.812 2.738 14.982 1.00 72.19 72 GLY A CA 1
ATOM 546 C C . GLY A 1 72 ? -3.679 2.227 14.095 1.00 72.19 72 GLY A C 1
ATOM 547 O O . GLY A 1 72 ? -3.366 2.822 13.065 1.00 72.19 72 GLY A O 1
ATOM 548 N N . THR A 1 73 ? -3.055 1.123 14.500 1.00 74.12 73 THR A N 1
ATOM 549 C CA . THR A 1 73 ? -1.951 0.518 13.747 1.00 74.12 73 THR A CA 1
ATOM 550 C C . THR A 1 73 ? -2.478 -0.163 12.491 1.00 74.12 73 THR A C 1
ATOM 552 O O . THR A 1 73 ? -3.225 -1.139 12.575 1.00 74.12 73 THR A O 1
ATOM 555 N N . CYS A 1 74 ? -2.068 0.341 11.332 1.00 78.12 74 CYS A N 1
ATOM 556 C CA . CYS A 1 74 ? -2.344 -0.274 10.040 1.00 78.12 74 CYS A CA 1
ATOM 557 C C . CYS A 1 74 ? -1.076 -0.969 9.545 1.00 78.12 74 CYS A C 1
ATOM 559 O O . CYS A 1 74 ? 0.011 -0.413 9.664 1.00 78.12 74 CYS A O 1
ATOM 561 N N . LYS A 1 75 ? -1.202 -2.173 8.985 1.00 83.75 75 LYS A N 1
ATOM 562 C CA . LYS A 1 75 ? -0.073 -2.866 8.348 1.00 83.75 75 LYS A CA 1
ATOM 563 C C . LYS A 1 75 ? -0.241 -2.813 6.843 1.00 83.75 75 LYS A C 1
ATOM 565 O O . LYS A 1 75 ? -1.197 -3.385 6.328 1.00 83.75 75 LYS A O 1
ATOM 570 N N . VAL A 1 76 ? 0.678 -2.142 6.162 1.00 85.19 76 VAL A N 1
ATOM 571 C CA . VAL A 1 76 ? 0.765 -2.148 4.699 1.00 85.19 76 VAL A CA 1
ATOM 572 C C . VAL A 1 76 ? 1.600 -3.352 4.269 1.00 85.19 76 VAL A C 1
ATOM 574 O O . VAL A 1 76 ? 2.554 -3.723 4.950 1.00 85.19 76 VAL A O 1
ATOM 577 N N . SER A 1 77 ? 1.230 -4.009 3.178 1.00 85.69 77 SER A N 1
ATOM 578 C CA . SER A 1 77 ? 1.987 -5.110 2.581 1.00 85.69 77 SER A CA 1
ATOM 579 C C . SER A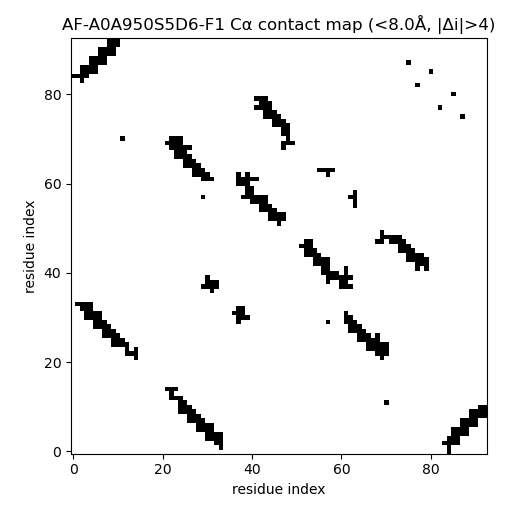 1 77 ? 1.770 -5.148 1.076 1.00 85.69 77 SER A C 1
ATOM 581 O O . SER A 1 77 ? 0.646 -4.955 0.610 1.00 85.69 77 SER A O 1
ATOM 583 N N . PHE A 1 78 ? 2.825 -5.434 0.322 1.00 87.06 78 PHE A N 1
ATOM 584 C CA . PHE A 1 78 ? 2.771 -5.582 -1.130 1.00 87.06 78 PHE A CA 1
ATOM 585 C C . PHE A 1 78 ? 2.832 -7.071 -1.480 1.00 87.06 78 PHE A C 1
ATOM 587 O O . PHE A 1 78 ? 3.918 -7.631 -1.475 1.00 87.06 78 PHE A O 1
ATOM 594 N N . PRO A 1 79 ? 1.697 -7.747 -1.746 1.00 86.25 79 PRO A N 1
ATOM 595 C CA . PRO A 1 79 ? 1.682 -9.195 -1.988 1.00 86.25 79 PRO A CA 1
ATOM 596 C C . PRO A 1 79 ? 2.368 -9.617 -3.294 1.00 86.25 79 PRO A C 1
ATOM 598 O O . PRO A 1 79 ? 2.633 -10.798 -3.481 1.00 86.25 79 PRO A O 1
ATOM 601 N N . ASP A 1 80 ? 2.592 -8.669 -4.203 1.00 86.94 80 ASP A N 1
ATOM 602 C CA . ASP A 1 80 ? 3.267 -8.895 -5.485 1.00 86.94 80 ASP A CA 1
ATOM 603 C C . ASP A 1 80 ? 4.795 -8.744 -5.373 1.00 86.94 80 ASP A C 1
ATOM 605 O O . ASP A 1 80 ? 5.526 -9.120 -6.280 1.00 86.94 80 ASP A O 1
ATOM 609 N N . LEU A 1 81 ? 5.277 -8.189 -4.255 1.00 83.38 81 LEU A N 1
ATOM 610 C CA . LEU A 1 81 ? 6.694 -8.002 -3.972 1.00 83.38 81 LEU A CA 1
ATOM 611 C C . LEU A 1 81 ? 7.129 -8.964 -2.868 1.00 83.38 81 LEU A C 1
ATOM 613 O O . LEU A 1 81 ? 6.404 -9.185 -1.895 1.00 83.38 81 LEU A O 1
ATOM 617 N N . ASP A 1 82 ? 8.343 -9.490 -2.982 1.00 81.81 82 ASP A N 1
ATOM 618 C CA . ASP A 1 82 ? 8.950 -10.255 -1.899 1.00 81.81 82 ASP A CA 1
ATOM 619 C C . ASP A 1 82 ? 9.107 -9.384 -0.644 1.00 81.81 82 ASP A C 1
ATOM 621 O O . ASP A 1 82 ? 9.352 -8.180 -0.724 1.00 81.81 82 ASP A O 1
ATOM 625 N N . GLN A 1 83 ? 8.986 -9.988 0.540 1.00 71.94 83 GLN A N 1
ATOM 626 C CA . GLN A 1 83 ? 9.079 -9.263 1.812 1.00 71.94 83 GLN A CA 1
ATOM 627 C C . GLN A 1 83 ? 10.436 -8.561 1.998 1.00 71.94 83 GLN A C 1
ATOM 629 O O . GLN A 1 83 ? 10.499 -7.521 2.644 1.00 71.94 83 GLN A O 1
ATOM 634 N N . ASP A 1 84 ? 11.499 -9.106 1.404 1.00 77.88 84 ASP A N 1
ATOM 635 C CA . ASP A 1 84 ? 12.844 -8.522 1.390 1.00 77.88 84 ASP A CA 1
ATOM 636 C C . ASP A 1 84 ? 13.062 -7.514 0.248 1.00 77.88 84 ASP A C 1
ATOM 638 O O . ASP A 1 84 ? 14.073 -6.812 0.226 1.00 77.88 84 ASP A O 1
ATOM 642 N N . ALA A 1 85 ? 12.133 -7.427 -0.710 1.00 76.69 85 ALA A N 1
ATOM 643 C CA . ALA A 1 85 ? 12.233 -6.504 -1.839 1.00 76.69 85 ALA A CA 1
ATOM 644 C C . ALA A 1 85 ? 11.794 -5.082 -1.477 1.00 76.69 85 ALA A C 1
ATOM 646 O O . ALA A 1 85 ? 12.078 -4.161 -2.240 1.00 76.69 85 ALA A O 1
ATOM 647 N N . TRP A 1 86 ? 11.121 -4.881 -0.338 1.00 82.12 86 TRP A N 1
ATOM 648 C CA . TRP A 1 86 ? 10.672 -3.562 0.091 1.00 82.12 86 TRP A CA 1
ATOM 649 C C . TRP A 1 86 ? 10.737 -3.361 1.610 1.00 82.12 86 TRP A C 1
ATOM 651 O O . TRP A 1 86 ? 10.682 -4.303 2.392 1.00 82.12 86 TRP A O 1
ATOM 661 N N . THR A 1 87 ? 10.841 -2.106 2.045 1.00 77.75 87 THR A N 1
ATOM 662 C CA . THR A 1 87 ? 10.831 -1.708 3.458 1.00 77.75 87 THR A CA 1
ATOM 663 C C . THR A 1 87 ? 9.751 -0.660 3.696 1.00 77.75 87 THR A C 1
ATOM 665 O O . THR A 1 87 ? 9.704 0.358 3.006 1.00 77.75 87 THR A O 1
ATOM 668 N N . ALA A 1 88 ? 8.893 -0.892 4.694 1.00 73.44 88 ALA A N 1
ATOM 669 C CA . ALA A 1 88 ? 7.942 0.110 5.168 1.00 73.44 88 ALA A CA 1
ATOM 670 C C . ALA A 1 88 ? 8.6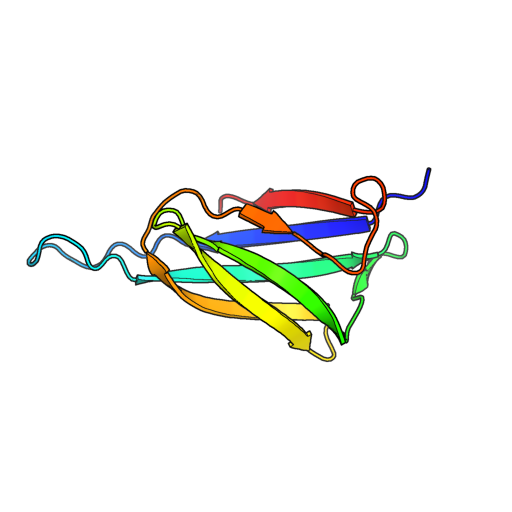88 1.208 5.934 1.00 73.44 88 ALA A C 1
ATOM 672 O O . ALA A 1 88 ? 9.247 0.949 7.000 1.00 73.44 88 ALA A O 1
ATOM 673 N N . VAL A 1 89 ? 8.665 2.434 5.423 1.00 72.12 89 VAL A N 1
ATOM 674 C CA . VAL A 1 89 ? 9.120 3.612 6.160 1.00 72.12 89 VAL A CA 1
ATOM 675 C C . VAL A 1 89 ? 7.884 4.355 6.640 1.00 72.12 89 VAL A C 1
ATOM 677 O O . VAL A 1 89 ? 7.151 4.959 5.860 1.00 72.12 89 VAL A O 1
ATOM 680 N N . GLU A 1 90 ? 7.636 4.268 7.945 1.00 67.62 90 GLU A N 1
ATOM 681 C CA . GLU A 1 90 ? 6.573 5.018 8.607 1.00 67.62 90 GLU A CA 1
ATOM 682 C C . GLU A 1 90 ? 7.042 6.459 8.815 1.00 67.62 90 GLU A C 1
ATOM 684 O O . GLU A 1 90 ? 7.837 6.746 9.716 1.00 67.62 90 GLU A O 1
ATOM 689 N N . THR A 1 91 ? 6.544 7.387 8.006 1.00 50.69 91 THR A N 1
ATOM 690 C CA . THR A 1 91 ? 6.744 8.812 8.258 1.00 50.69 91 THR A CA 1
ATOM 691 C C . THR A 1 91 ? 5.609 9.331 9.123 1.00 50.69 91 THR A C 1
ATOM 693 O O . THR A 1 91 ? 4.476 9.549 8.696 1.00 50.69 91 THR A O 1
ATOM 696 N N . LYS A 1 92 ? 5.930 9.500 10.406 1.00 49.03 92 LYS A N 1
ATOM 697 C CA . LYS A 1 92 ? 5.117 10.287 11.330 1.00 49.03 92 LYS A CA 1
ATOM 698 C C . LYS A 1 92 ? 5.486 11.751 11.115 1.00 49.03 92 LYS A C 1
ATOM 700 O O . LYS A 1 92 ? 6.577 12.156 11.514 1.00 49.03 92 LYS A O 1
ATOM 705 N N . THR A 1 93 ? 4.622 12.497 10.437 1.00 38.19 93 THR A N 1
ATOM 706 C CA . THR A 1 93 ? 4.703 13.964 10.368 1.00 38.19 93 THR A CA 1
ATOM 707 C C . THR A 1 93 ? 4.078 14.584 11.609 1.00 38.19 93 THR A C 1
ATOM 709 O O . THR A 1 93 ? 3.045 14.051 12.0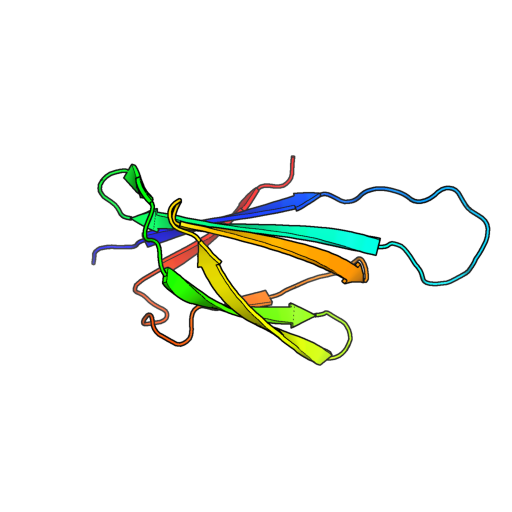77 1.00 38.19 93 THR A O 1
#

pLDDT: mean 74.59, std 15.93, range [38.19, 92.88]

Mean predicted aligned error: 8.61 Å

Radius of gyration: 13.93 Å; Cα contacts (8 Å, |Δi|>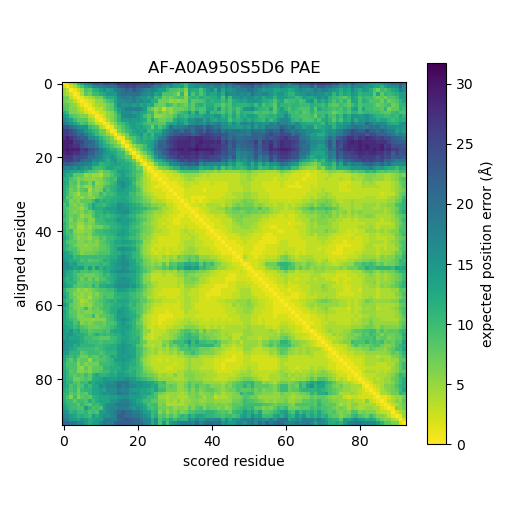4): 205; chains: 1; bounding box: 39×28×33 Å

Nearest PDB structures (foldseek):
  2yn3-assembly1_A  TM=5.402E-01  e=2.619E-01  Salmonella enterica subsp. enterica serovar Typhimurium str. LT2
  5n06-assembly1_B  TM=4.188E-01  e=1.034E-01  Homo sapiens
  6yo6-assembly1_A  TM=5.886E-01  e=1.681E+00  Homo sapiens
  5ndx-assembly1_A  TM=3.770E-01  e=1.507E+00  Rhizobium leguminosarum bv. trifolii
  8cem-assembly1_A  TM=3.597E-01  e=4.499E+00  Bos taurus

Solvent-accessible surface area (backbone atoms only — not comparable to full-atom values): 5394 Å² total; per-residue (Å²): 138,76,57,23,43,30,45,32,42,56,51,81,54,82,66,80,89,87,66,94,87,68,42,55,18,39,40,36,44,31,34,31,37,81,83,79,38,58,48,44,64,44,49,40,34,34,39,39,70,84,74,50,71,48,72,53,59,24,39,91,72,5,31,40,77,47,71,74,36,69,73,67,70,64,47,77,45,44,86,84,48,59,79,78,44,45,43,85,42,77,47,80,123

Sequence (93 aa):
MTAQVAHVQLVHEQGKAGDKLRLRTWIEVQLIGEDDKPIPYQKYTIALPGGAIRSGTLDENGSARIEGIPAGTCKVSFPDLDQDAWTAVETKT

Foldseek 3Di:
DFAKEWEKEWDFDDDDDDDPWFRKTKIKTWIAGPVSATDFFFKKWKQAPVRDIDIDGGHPRRMDMDIRGTPDDIDMDGPVDDPRRYDYDYDDD